Protein AF-A0A353Z641-F1 (afdb_monomer_lite)

Foldseek 3Di:
DDDDPPPPPDDPDQPPLLVLLLVLLVCVVVVNLVSSQVSLVVQQPHDPLSSSLQSNLLSCLVVVVLVSNVVSVVVSPDGPLQLVLLVVLVVCCVPPVLVCVVLNCVCCPVHTGDSNSLSVLSVVCVVPVSSVVSSVVSSVSVSVSSSVVSVDGPVVVPDPDDD

Sequence (163 aa):
MSQHLALFARNATPDRCDQAALQAGIWQCLGELDLSHTLSQQHEGQGREQLCDYWHAIMHRREPDYGNARYWFRQLGRHPAWVTLAERVNRLWEQAEISNQAWRSRLLRGGAWDSFTMVDLAEAAVQDASLESVARRIQALELVTLMEYCLLPLNVRDRPQRQ

Secondary structure (DSSP, 8-state):
--SSS-SSTT-PPPPHHHHHHHHHHHHHHHT-HHHHHHHHHHTTT-SSTTHHHHHHHHHHHHTT-HHHHHHHHHHH---THHHHHHHHHHHHHHHTT-S-HHHHHHHEETTEE-HHHHHHHHHHHHH-HHHHHHHHHHHHHHHHHHHHHHHS-HHHHTS----

Radius of gyration: 16.48 Å; chains: 1; bounding box: 39×30×54 Å

Structure (mmCIF, N/CA/C/O backbone):
data_AF-A0A353Z641-F1
#
_entry.id   AF-A0A353Z641-F1
#
loop_
_atom_site.group_PDB
_atom_site.id
_atom_site.type_symbol
_atom_site.label_atom_id
_atom_site.label_alt_id
_atom_site.label_comp_id
_atom_site.label_asym_id
_atom_site.label_entity_id
_atom_site.label_seq_id
_atom_site.pdbx_PDB_ins_code
_atom_site.Cartn_x
_atom_site.Cartn_y
_atom_site.Cartn_z
_atom_site.occupancy
_atom_site.B_iso_or_equiv
_atom_site.auth_seq_id
_atom_site.auth_comp_id
_atom_site.auth_asym_id
_atom_site.auth_atom_id
_atom_site.pdbx_PDB_model_num
ATOM 1 N N . MET A 1 1 ? 14.484 -9.489 35.936 1.00 43.03 1 MET A N 1
ATOM 2 C CA . MET A 1 1 ? 13.303 -10.203 35.396 1.00 43.03 1 MET A CA 1
ATOM 3 C C . MET A 1 1 ? 11.999 -9.394 35.490 1.00 43.03 1 MET A C 1
ATOM 5 O O . MET A 1 1 ? 10.946 -9.999 35.593 1.00 43.03 1 MET A O 1
ATOM 9 N N . SER A 1 2 ? 11.996 -8.058 35.362 1.00 40.62 2 SER A N 1
ATOM 10 C CA . SER A 1 2 ? 10.730 -7.309 35.507 1.00 40.62 2 SER A CA 1
ATOM 11 C C . SER A 1 2 ? 10.735 -5.967 34.774 1.00 40.62 2 SER A C 1
ATOM 13 O O . SER A 1 2 ? 10.908 -4.969 35.451 1.00 40.62 2 SER A O 1
ATOM 15 N N . GLN A 1 3 ? 10.551 -5.914 33.442 1.00 37.78 3 GLN A N 1
ATOM 16 C CA . GLN A 1 3 ? 10.174 -4.666 32.723 1.00 37.78 3 GLN A CA 1
ATOM 17 C C . GLN A 1 3 ? 9.436 -4.877 31.371 1.00 37.78 3 GLN A C 1
ATOM 19 O O . GLN A 1 3 ? 9.466 -3.991 30.526 1.00 37.78 3 GLN A O 1
ATOM 24 N N . HIS A 1 4 ? 8.783 -6.016 31.092 1.00 37.16 4 HIS A N 1
ATOM 25 C CA . HIS A 1 4 ? 8.114 -6.235 29.780 1.00 37.16 4 HIS A CA 1
ATOM 26 C C . HIS A 1 4 ? 6.592 -6.454 29.835 1.00 37.16 4 HIS A C 1
ATOM 28 O O . HIS A 1 4 ? 5.971 -6.710 28.813 1.00 37.16 4 HIS A O 1
ATOM 34 N N . LEU A 1 5 ? 5.958 -6.287 30.998 1.00 34.81 5 LEU A N 1
ATOM 35 C CA . LEU A 1 5 ? 4.524 -6.566 31.191 1.00 34.81 5 LEU A CA 1
ATOM 36 C C . LEU A 1 5 ? 3.693 -5.329 31.574 1.00 34.81 5 LEU A C 1
ATOM 38 O O . LEU A 1 5 ? 2.674 -5.443 32.243 1.00 34.81 5 LEU A O 1
ATOM 42 N N . ALA A 1 6 ? 4.116 -4.136 31.142 1.00 33.38 6 ALA A N 1
ATOM 43 C CA . ALA A 1 6 ? 3.428 -2.873 31.439 1.00 33.38 6 ALA A CA 1
ATOM 44 C C . ALA A 1 6 ? 3.047 -2.055 30.188 1.00 33.38 6 ALA A C 1
ATOM 46 O O . ALA A 1 6 ? 2.858 -0.847 30.289 1.00 33.38 6 ALA A O 1
ATOM 47 N N . LEU A 1 7 ? 2.909 -2.688 29.015 1.00 41.09 7 LEU A N 1
ATOM 48 C CA . LEU A 1 7 ? 2.477 -2.006 27.781 1.00 41.09 7 LEU A CA 1
ATOM 49 C C . LEU A 1 7 ? 0.997 -2.232 27.414 1.00 41.09 7 LEU A C 1
ATOM 51 O O . LEU A 1 7 ? 0.605 -1.982 26.283 1.00 41.09 7 LEU A O 1
ATOM 55 N N . PHE A 1 8 ? 0.170 -2.683 28.361 1.00 44.22 8 PHE A N 1
ATOM 56 C CA . PHE A 1 8 ? -1.284 -2.836 28.170 1.00 44.22 8 PHE A CA 1
ATOM 57 C C . PHE A 1 8 ? -2.125 -1.844 28.990 1.00 44.22 8 PHE A C 1
ATOM 59 O O . PHE A 1 8 ? -3.351 -1.917 29.002 1.00 44.22 8 PHE A O 1
ATOM 66 N N . ALA A 1 9 ? -1.495 -0.887 29.676 1.00 42.47 9 ALA A N 1
ATOM 67 C CA . ALA A 1 9 ? -2.187 0.031 30.577 1.00 42.47 9 ALA A CA 1
ATOM 68 C C . ALA A 1 9 ? -2.323 1.443 29.985 1.00 42.47 9 ALA A C 1
ATOM 70 O O . ALA A 1 9 ? -1.605 2.362 30.375 1.00 42.47 9 ALA A O 1
ATOM 71 N N . ARG A 1 10 ? -3.264 1.580 29.040 1.00 44.84 10 ARG A N 1
ATOM 72 C CA . ARG A 1 10 ? -4.274 2.660 28.891 1.00 44.84 10 ARG A CA 1
ATOM 73 C C . ARG A 1 10 ? -4.948 2.498 27.521 1.00 44.84 10 ARG A C 1
ATOM 75 O O . ARG A 1 10 ? -4.864 3.359 26.652 1.00 44.84 10 ARG A O 1
ATOM 82 N N . ASN A 1 11 ? -5.581 1.343 27.323 1.00 44.34 11 ASN A N 1
ATOM 83 C CA . ASN A 1 11 ? -6.309 1.035 26.098 1.00 44.34 11 ASN A CA 1
ATOM 84 C C . ASN A 1 11 ? -7.616 1.829 26.087 1.00 44.34 11 ASN A C 1
ATOM 86 O O . ASN A 1 11 ? -8.604 1.412 26.689 1.00 44.34 11 ASN A O 1
ATOM 90 N N . ALA A 1 12 ? -7.643 2.956 25.377 1.00 54.31 12 ALA A N 1
ATOM 91 C CA . ALA A 1 12 ? -8.880 3.302 24.696 1.00 54.31 12 ALA A CA 1
ATOM 92 C C . ALA A 1 12 ? -9.213 2.093 23.811 1.00 54.31 12 ALA A C 1
ATOM 94 O O . ALA A 1 12 ? -8.368 1.662 23.025 1.00 54.31 12 ALA A O 1
ATOM 95 N N . THR A 1 13 ? -10.382 1.484 24.002 1.00 57.38 13 THR A N 1
ATOM 96 C CA . THR A 1 13 ? -10.881 0.471 23.066 1.00 57.38 13 THR A CA 1
ATOM 97 C C . THR A 1 13 ? -10.771 1.055 21.658 1.00 57.38 13 THR A C 1
ATOM 99 O O . THR A 1 13 ? -11.261 2.177 21.481 1.00 57.38 13 THR A O 1
ATOM 102 N N . PRO A 1 14 ? -10.130 0.364 20.692 1.00 66.06 14 PRO A N 1
ATOM 103 C CA . PRO A 1 14 ? -10.095 0.842 19.317 1.00 66.06 14 PRO A CA 1
ATOM 104 C C . PRO A 1 14 ? -11.524 1.168 18.895 1.00 66.06 14 PRO A C 1
ATOM 106 O O . PRO A 1 14 ? -12.441 0.393 19.198 1.00 66.06 14 PRO A O 1
ATOM 109 N N . ASP A 1 15 ? -11.736 2.334 18.292 1.00 78.12 15 ASP A N 1
ATOM 110 C CA . ASP A 1 15 ? -13.072 2.679 17.824 1.00 78.12 15 ASP A CA 1
ATOM 111 C C . ASP A 1 15 ? -13.526 1.667 16.753 1.00 78.12 15 ASP A C 1
ATOM 113 O O . ASP A 1 15 ? -12.733 0.879 16.227 1.00 78.12 15 ASP A O 1
ATOM 117 N N . ARG A 1 16 ? -14.833 1.612 16.472 1.00 86.00 16 ARG A N 1
ATOM 118 C CA . ARG A 1 16 ? -15.377 0.601 15.549 1.00 86.00 16 ARG A CA 1
ATOM 119 C C . ARG A 1 16 ? -14.738 0.674 14.156 1.00 86.00 16 ARG A C 1
ATOM 121 O O . ARG A 1 16 ? -14.642 -0.361 13.507 1.00 86.00 16 ARG A O 1
ATOM 128 N N . CYS A 1 17 ? -14.287 1.854 13.726 1.00 89.75 17 CYS A N 1
ATOM 129 C CA . CYS A 1 17 ? -13.658 2.038 12.421 1.00 89.75 17 CYS A CA 1
ATOM 130 C C . CYS A 1 17 ? -12.233 1.472 12.411 1.00 89.75 17 CYS A C 1
ATOM 132 O O . CYS A 1 17 ? -11.861 0.795 11.459 1.00 89.75 17 CYS A O 1
ATOM 134 N N . ASP A 1 18 ? -11.464 1.662 13.485 1.00 88.88 18 ASP A N 1
ATOM 135 C CA . ASP A 1 18 ? -10.130 1.064 13.628 1.00 88.88 18 ASP A CA 1
ATOM 136 C C . ASP A 1 18 ? -10.184 -0.475 13.646 1.00 88.88 18 ASP A C 1
ATOM 138 O O . ASP A 1 18 ? -9.349 -1.141 13.031 1.00 88.88 18 ASP A O 1
ATOM 142 N N . GLN A 1 19 ? -11.187 -1.056 14.318 1.00 92.56 19 GLN A N 1
ATOM 143 C CA . GLN A 1 19 ? -11.400 -2.510 14.310 1.00 92.56 19 GLN A CA 1
ATOM 144 C C . GLN A 1 19 ? -11.767 -3.015 12.910 1.00 92.56 19 GLN A C 1
ATOM 146 O O . GLN A 1 19 ? -11.203 -4.011 12.453 1.00 92.56 19 GLN A O 1
ATOM 151 N N . ALA A 1 20 ? -12.673 -2.311 12.221 1.00 96.06 20 ALA A N 1
ATOM 152 C CA . ALA A 1 20 ? -13.065 -2.634 10.853 1.00 96.06 20 ALA A CA 1
ATOM 153 C C . ALA A 1 20 ? -11.876 -2.541 9.887 1.00 96.06 20 ALA A C 1
ATOM 155 O O . ALA A 1 20 ? -11.669 -3.447 9.085 1.00 96.06 20 ALA A O 1
ATOM 156 N N . ALA A 1 21 ? -11.039 -1.509 10.015 1.00 96.56 21 ALA A N 1
ATOM 157 C CA . ALA A 1 21 ? -9.839 -1.353 9.203 1.00 96.56 21 ALA A CA 1
ATOM 158 C C . ALA A 1 21 ? -8.852 -2.508 9.418 1.00 96.56 21 ALA A C 1
ATOM 160 O O . ALA A 1 21 ? -8.369 -3.096 8.451 1.00 96.56 21 ALA A O 1
ATOM 161 N N . LEU A 1 22 ? -8.578 -2.886 10.671 1.00 95.69 22 LEU A N 1
ATOM 162 C CA . LEU A 1 22 ? -7.709 -4.029 10.955 1.00 95.69 22 LEU A CA 1
ATOM 163 C C . LEU A 1 22 ? -8.271 -5.324 10.349 1.00 95.69 22 LEU A C 1
ATOM 165 O O . LEU A 1 22 ? -7.530 -6.098 9.744 1.00 95.69 22 LEU A O 1
ATOM 169 N N . GLN A 1 23 ? -9.579 -5.547 10.476 1.00 97.81 23 GLN A N 1
ATOM 170 C CA . GLN A 1 23 ? -10.241 -6.715 9.904 1.00 97.81 23 GLN A CA 1
ATOM 171 C C . GLN A 1 23 ? -10.201 -6.713 8.365 1.00 97.81 23 GLN A C 1
ATOM 173 O O . GLN A 1 23 ? -9.921 -7.756 7.774 1.00 97.81 23 GLN A O 1
ATOM 178 N N . ALA A 1 24 ? -10.399 -5.565 7.710 1.00 98.25 24 ALA A N 1
ATOM 179 C CA . ALA A 1 24 ? -10.267 -5.432 6.258 1.00 98.25 24 ALA A CA 1
ATOM 180 C C . ALA A 1 24 ? -8.843 -5.788 5.794 1.00 98.25 24 ALA A C 1
ATOM 182 O O . ALA A 1 24 ? -8.666 -6.573 4.861 1.00 98.25 24 ALA A O 1
ATOM 183 N N . GLY A 1 25 ? -7.819 -5.306 6.509 1.00 97.81 25 GLY A N 1
ATOM 184 C CA . GLY A 1 25 ? -6.422 -5.672 6.262 1.00 97.81 25 GLY A CA 1
ATOM 185 C C . GLY A 1 25 ? -6.139 -7.171 6.418 1.00 97.81 25 GLY A C 1
ATOM 186 O O . GLY A 1 25 ? -5.413 -7.752 5.606 1.00 97.81 25 GLY A O 1
ATOM 187 N N . ILE A 1 26 ? -6.749 -7.829 7.412 1.00 98.25 26 ILE A N 1
ATOM 188 C CA . ILE A 1 26 ? -6.651 -9.287 7.593 1.00 98.25 26 ILE A CA 1
ATOM 189 C C . ILE A 1 26 ? -7.265 -10.021 6.397 1.00 98.25 26 ILE A C 1
ATOM 191 O O . ILE A 1 26 ? -6.619 -10.916 5.848 1.00 98.25 26 ILE A O 1
ATOM 195 N N . TRP A 1 27 ? -8.459 -9.624 5.945 1.00 98.50 27 TRP A N 1
ATOM 196 C CA . TRP A 1 27 ? -9.084 -10.221 4.761 1.00 98.50 27 TRP A CA 1
ATOM 197 C C . TRP A 1 27 ? -8.207 -10.094 3.520 1.00 98.50 27 TRP A C 1
ATOM 199 O O . TRP A 1 27 ? -7.984 -11.078 2.815 1.00 98.50 27 TRP A O 1
ATOM 209 N N . GLN A 1 28 ? -7.587 -8.932 3.314 1.00 96.75 28 GLN A N 1
ATOM 210 C CA . GLN A 1 28 ? -6.624 -8.762 2.232 1.00 96.75 28 GLN A CA 1
ATOM 211 C C . GLN A 1 28 ? -5.424 -9.700 2.328 1.00 96.75 28 GLN A C 1
ATOM 213 O O . GLN A 1 28 ? -4.998 -10.235 1.299 1.00 96.75 28 GLN A O 1
A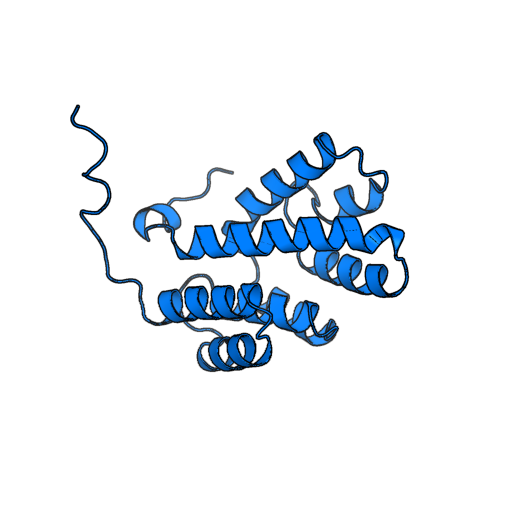TOM 218 N N . CYS A 1 29 ? -4.869 -9.903 3.523 1.00 96.12 29 CYS A N 1
ATOM 219 C CA . CYS A 1 29 ? -3.746 -10.818 3.722 1.00 96.12 29 CYS A CA 1
ATOM 220 C C . CYS A 1 29 ? -4.128 -12.278 3.437 1.00 96.12 29 CYS A C 1
ATOM 222 O O . CYS A 1 29 ? -3.289 -13.037 2.960 1.00 96.12 29 CYS A O 1
ATOM 224 N N . LEU A 1 30 ? -5.388 -12.650 3.683 1.00 97.38 30 LEU A N 1
ATOM 225 C CA . LEU A 1 30 ? -5.938 -13.973 3.371 1.00 97.38 30 LEU A CA 1
ATOM 226 C C . LEU A 1 30 ? -6.334 -14.141 1.894 1.00 97.38 30 LEU A C 1
ATOM 228 O O . LEU A 1 30 ? -6.605 -15.255 1.465 1.00 97.38 30 LEU A O 1
ATOM 232 N N . GLY A 1 31 ? -6.326 -13.061 1.107 1.00 96.19 31 GLY A N 1
ATOM 233 C CA . GLY A 1 31 ? -6.753 -13.076 -0.296 1.00 96.19 31 GLY A CA 1
ATOM 234 C C . GLY A 1 31 ? -8.260 -12.899 -0.497 1.00 96.19 31 GLY A C 1
ATOM 235 O O . GLY A 1 31 ? -8.714 -12.920 -1.635 1.00 96.19 31 GLY A O 1
ATOM 236 N N . GLU A 1 32 ? -9.012 -12.657 0.575 1.00 98.12 32 GLU A N 1
ATOM 237 C CA . GLU A 1 32 ? -10.463 -12.461 0.563 1.00 98.12 32 GLU A CA 1
ATOM 238 C C . GLU A 1 32 ? -10.809 -11.002 0.213 1.00 98.12 32 GLU A C 1
ATOM 240 O O . GLU A 1 32 ? -11.179 -10.197 1.076 1.00 98.12 32 GLU A O 1
ATOM 245 N N . LEU A 1 33 ? -10.622 -10.628 -1.058 1.00 97.81 33 LEU A N 1
ATOM 246 C CA . LEU A 1 33 ? -10.798 -9.242 -1.516 1.00 97.81 33 LEU A CA 1
ATOM 247 C C . LEU A 1 33 ? -12.244 -8.756 -1.376 1.00 97.81 33 LEU A C 1
ATOM 249 O O . LEU A 1 33 ? -12.438 -7.657 -0.866 1.00 97.81 33 LEU A O 1
ATOM 253 N N . ASP A 1 34 ? -13.241 -9.594 -1.672 1.00 98.25 34 ASP A N 1
ATOM 254 C CA . ASP A 1 34 ? -14.667 -9.260 -1.525 1.00 98.25 34 ASP A CA 1
ATOM 255 C C . ASP A 1 34 ? -15.058 -8.915 -0.079 1.00 98.25 34 ASP A C 1
ATOM 257 O O . ASP A 1 34 ? -15.828 -7.982 0.176 1.00 98.25 34 ASP A O 1
ATOM 261 N N . LEU A 1 35 ? -14.509 -9.650 0.896 1.00 98.56 35 LEU A N 1
ATOM 262 C CA . LEU A 1 35 ? -14.756 -9.396 2.317 1.00 98.56 35 LEU A CA 1
ATOM 263 C C . LEU A 1 35 ? -14.069 -8.108 2.775 1.00 98.56 35 LEU A C 1
ATOM 265 O O . LEU A 1 35 ? -14.668 -7.325 3.516 1.00 98.56 35 LEU A O 1
ATOM 269 N N . SER A 1 36 ? -12.835 -7.860 2.316 1.00 98.50 36 SER A N 1
ATOM 270 C CA . SER A 1 36 ? -12.166 -6.576 2.550 1.00 98.50 36 SER A CA 1
ATOM 271 C C . SER A 1 36 ? -12.948 -5.429 1.921 1.00 98.50 36 SER A C 1
ATOM 273 O O . SER A 1 36 ? -13.095 -4.392 2.559 1.00 98.50 36 SER A O 1
ATOM 275 N N . HIS A 1 37 ? -13.427 -5.607 0.691 1.00 98.38 37 HIS A N 1
ATOM 276 C CA . HIS A 1 37 ? -14.164 -4.602 -0.056 1.00 98.38 37 HIS A CA 1
ATOM 277 C C . HIS A 1 37 ? -15.449 -4.223 0.669 1.00 98.38 37 HIS A C 1
ATOM 279 O O . HIS A 1 37 ? -15.641 -3.060 1.007 1.00 98.38 37 HIS A O 1
ATOM 285 N N . THR A 1 38 ? -16.283 -5.218 0.976 1.00 98.50 38 THR A N 1
ATOM 286 C CA . THR A 1 38 ? -17.574 -5.021 1.642 1.00 98.50 38 THR A CA 1
ATOM 287 C C . THR A 1 38 ? -17.406 -4.289 2.970 1.00 98.50 38 THR A C 1
ATOM 289 O O . THR A 1 38 ? -18.174 -3.378 3.279 1.00 98.50 38 THR A O 1
ATOM 292 N N . LEU A 1 39 ? -16.398 -4.670 3.761 1.00 98.19 39 LEU A N 1
ATOM 293 C CA . LEU A 1 39 ? -16.155 -4.047 5.057 1.00 98.19 39 LEU A CA 1
ATOM 294 C C . LEU A 1 39 ? -15.624 -2.616 4.917 1.00 98.19 39 LEU A C 1
ATOM 296 O O . LEU A 1 39 ? -16.121 -1.725 5.602 1.00 98.19 39 LEU A O 1
ATOM 300 N N . SER A 1 40 ? -14.663 -2.379 4.020 1.00 97.94 40 SER A N 1
ATOM 301 C CA . SER A 1 40 ? -14.178 -1.028 3.721 1.00 97.94 40 SER A CA 1
ATOM 302 C C . SER A 1 40 ? -15.316 -0.118 3.253 1.00 97.94 40 SER A C 1
ATOM 304 O O . SER A 1 40 ? -15.474 0.975 3.791 1.00 97.94 40 SER A O 1
ATOM 306 N N . GLN A 1 41 ? -16.164 -0.610 2.346 1.00 97.38 41 GLN A N 1
ATOM 307 C CA . GLN A 1 41 ? -17.287 0.130 1.773 1.00 97.38 41 GLN A CA 1
ATOM 308 C C . GLN A 1 41 ? -18.317 0.573 2.830 1.00 97.38 41 GLN A C 1
ATOM 310 O O . GLN A 1 41 ? -18.872 1.668 2.767 1.00 97.38 41 GLN A O 1
ATOM 315 N N . GLN A 1 42 ? -18.567 -0.252 3.850 1.00 97.88 42 GLN A N 1
ATOM 316 C CA . GLN A 1 42 ? -19.478 0.094 4.953 1.00 97.88 42 GLN A CA 1
ATOM 317 C C . GLN A 1 42 ? -18.964 1.245 5.835 1.00 97.88 42 GLN A C 1
ATOM 319 O O . GLN A 1 42 ? -19.747 1.875 6.555 1.00 97.88 42 GLN A O 1
ATOM 324 N N . HIS A 1 43 ? -17.660 1.514 5.783 1.00 96.69 43 HIS A N 1
ATOM 325 C CA . HIS A 1 43 ? -16.962 2.485 6.617 1.00 96.69 43 HIS A CA 1
ATOM 326 C C . HIS A 1 43 ? -16.315 3.622 5.808 1.00 96.69 43 HIS A C 1
ATOM 328 O O . HIS A 1 43 ? -15.464 4.334 6.344 1.00 96.69 43 HIS A O 1
ATOM 334 N N . GLU A 1 44 ? -16.741 3.828 4.558 1.00 96.06 44 GLU A N 1
ATOM 335 C CA . GLU A 1 44 ? -16.219 4.883 3.682 1.00 96.06 44 GLU A CA 1
ATOM 336 C C . GLU A 1 44 ? -16.305 6.273 4.320 1.00 96.06 44 GLU A C 1
ATOM 338 O O . GLU A 1 44 ? -17.361 6.678 4.821 1.00 96.06 44 GLU A O 1
ATOM 343 N N . GLY A 1 45 ? -15.194 7.014 4.304 1.00 93.56 45 GLY A N 1
ATOM 344 C CA . GLY A 1 45 ? -15.112 8.370 4.855 1.00 93.56 45 GLY A CA 1
ATOM 345 C C . GLY A 1 45 ? -15.311 8.455 6.375 1.00 93.56 45 GLY A C 1
ATOM 346 O O . GLY A 1 45 ? -15.483 9.552 6.915 1.00 93.56 45 GLY A O 1
ATOM 347 N N . GLN A 1 46 ? -15.313 7.319 7.079 1.00 92.50 46 GLN A N 1
ATOM 348 C CA . GLN A 1 46 ? -15.471 7.246 8.530 1.00 92.50 46 GLN A CA 1
ATOM 349 C C . GLN A 1 46 ? -14.135 6.990 9.234 1.00 92.50 46 GLN A C 1
ATOM 351 O O . GLN A 1 46 ? -13.148 6.534 8.656 1.00 92.50 46 GLN A O 1
ATOM 356 N N . GLY A 1 47 ? -14.130 7.241 10.543 1.00 87.50 47 GLY A N 1
ATOM 357 C CA . GLY A 1 47 ? -12.969 7.001 11.389 1.00 87.50 47 GLY A CA 1
ATOM 358 C C . GLY A 1 47 ? -11.856 8.025 11.187 1.00 87.50 47 GLY A C 1
ATOM 359 O O . GLY A 1 47 ? -11.979 9.007 10.454 1.00 87.50 47 GLY A O 1
ATOM 360 N N . ARG A 1 48 ? -10.752 7.820 11.902 1.00 87.38 48 ARG A N 1
ATOM 361 C CA . ARG A 1 48 ? -9.564 8.665 11.767 1.00 87.38 48 ARG A CA 1
ATOM 362 C C . ARG A 1 48 ? -8.704 8.172 10.627 1.00 87.38 48 ARG A C 1
ATOM 364 O O . ARG A 1 48 ? -8.644 6.977 10.362 1.00 87.38 48 ARG A O 1
ATOM 371 N N . GLU A 1 49 ? -8.047 9.121 9.966 1.00 91.88 49 GLU A N 1
ATOM 372 C CA . GLU A 1 49 ? -7.049 8.850 8.922 1.00 91.88 49 GLU A CA 1
ATOM 373 C C . GLU A 1 49 ? -7.593 8.023 7.742 1.00 91.88 49 GLU A C 1
ATOM 375 O O . GLU A 1 49 ? -6.822 7.621 6.882 1.00 91.88 49 GLU A O 1
ATOM 380 N N . GLN A 1 50 ? -8.918 7.822 7.673 1.00 94.81 50 GLN A N 1
ATOM 381 C CA . GLN A 1 50 ? -9.625 7.100 6.614 1.00 94.81 50 GLN A CA 1
ATOM 382 C C . GLN A 1 50 ? -8.999 5.721 6.325 1.00 94.81 50 GLN A C 1
ATOM 384 O O . GLN A 1 50 ? -8.780 5.331 5.178 1.00 94.81 50 GLN A O 1
ATOM 389 N N . LEU A 1 51 ? -8.688 4.963 7.385 1.00 95.94 51 LEU A N 1
ATOM 390 C CA . LEU A 1 51 ? -8.000 3.669 7.273 1.00 95.94 51 LEU A CA 1
ATOM 391 C C . LEU A 1 51 ? -8.764 2.651 6.411 1.00 95.94 51 LEU A C 1
ATOM 393 O O . LEU A 1 51 ? -8.141 1.902 5.658 1.00 95.94 51 LEU A O 1
ATOM 397 N N . CYS A 1 52 ? -10.099 2.626 6.495 1.00 97.38 52 CYS A N 1
ATOM 398 C CA . CYS A 1 52 ? -10.926 1.753 5.656 1.00 97.38 52 CYS A CA 1
ATOM 399 C C . CYS A 1 52 ? -10.818 2.119 4.168 1.00 97.38 52 CYS A C 1
ATOM 401 O O . CYS A 1 52 ? -10.660 1.210 3.352 1.00 97.38 52 CYS A O 1
ATOM 403 N N . ASP A 1 53 ? -10.795 3.411 3.831 1.00 98.25 53 ASP A N 1
ATOM 404 C CA . ASP A 1 53 ? -10.632 3.910 2.457 1.00 98.25 53 ASP A CA 1
ATOM 405 C C . ASP A 1 53 ? -9.240 3.577 1.907 1.00 98.25 53 ASP A C 1
ATOM 407 O O . ASP A 1 53 ? -9.080 3.274 0.724 1.00 98.25 53 ASP A O 1
ATOM 411 N N . TYR A 1 54 ? -8.213 3.567 2.765 1.00 98.44 54 TYR A N 1
ATOM 412 C CA . TYR A 1 54 ? -6.881 3.120 2.364 1.00 98.44 54 TYR A CA 1
ATOM 413 C C . TYR A 1 54 ? -6.889 1.622 2.008 1.00 98.44 54 TYR A C 1
ATOM 415 O O . TYR A 1 54 ? -6.433 1.238 0.927 1.00 98.44 54 TYR A O 1
ATOM 423 N N . TRP A 1 55 ? -7.477 0.762 2.846 1.00 98.50 55 TRP A N 1
ATOM 424 C CA . TRP A 1 55 ? -7.657 -0.649 2.485 1.00 98.50 55 TRP A CA 1
ATOM 425 C C . TRP A 1 55 ? -8.476 -0.808 1.199 1.00 98.50 55 TRP A C 1
ATOM 427 O O . TRP A 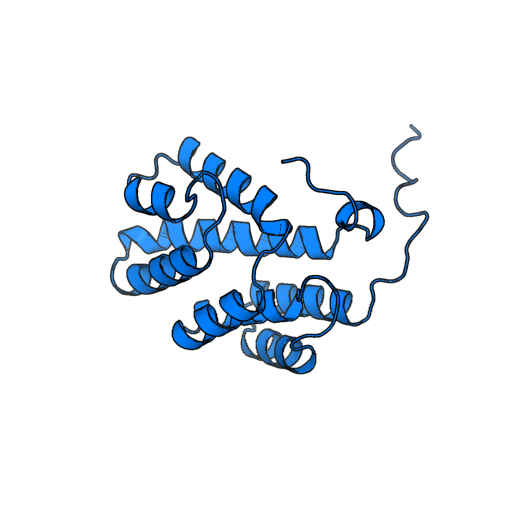1 55 ? -8.105 -1.605 0.338 1.00 98.50 55 TRP A O 1
ATOM 437 N N . HIS A 1 56 ? -9.513 0.006 1.012 1.00 98.31 56 HIS A N 1
ATOM 438 C CA . HIS A 1 56 ? -10.334 0.018 -0.198 1.00 98.31 56 HIS A CA 1
ATOM 439 C C . HIS A 1 56 ? -9.509 0.322 -1.455 1.00 98.31 56 HIS A C 1
ATOM 441 O O . HIS A 1 56 ? -9.591 -0.399 -2.450 1.00 98.31 56 HIS A O 1
ATOM 447 N N . ALA A 1 57 ? -8.640 1.334 -1.388 1.00 98.62 57 ALA A N 1
ATOM 448 C CA . ALA A 1 57 ? -7.744 1.705 -2.480 1.00 98.62 57 ALA A CA 1
ATOM 449 C C . ALA A 1 57 ? -6.772 0.571 -2.847 1.00 98.62 57 ALA A C 1
ATOM 451 O O . ALA A 1 57 ? -6.568 0.274 -4.027 1.00 98.62 57 ALA A O 1
ATOM 452 N N . ILE A 1 58 ? -6.185 -0.086 -1.837 1.00 98.56 58 ILE A N 1
ATOM 453 C CA . ILE A 1 58 ? -5.288 -1.230 -2.047 1.00 98.56 58 ILE A CA 1
ATOM 454 C C . ILE A 1 58 ? -6.051 -2.403 -2.671 1.00 98.56 58 ILE A C 1
ATOM 456 O O . ILE A 1 58 ? -5.529 -3.042 -3.584 1.00 98.56 58 ILE A O 1
ATOM 460 N N . MET A 1 59 ? -7.269 -2.673 -2.197 1.00 98.31 59 MET A N 1
ATOM 461 C CA . MET A 1 59 ? -8.119 -3.753 -2.696 1.00 98.31 59 MET A CA 1
ATOM 462 C C . MET A 1 59 ? -8.382 -3.575 -4.197 1.00 98.31 59 MET A C 1
ATOM 464 O O . MET A 1 59 ? -8.005 -4.446 -4.978 1.00 98.31 59 MET A O 1
ATOM 468 N N . HIS A 1 60 ? -8.867 -2.403 -4.625 1.00 98.50 60 HIS A N 1
ATOM 469 C CA . HIS A 1 60 ? -9.109 -2.131 -6.048 1.00 98.50 60 HIS A CA 1
ATOM 470 C C . HIS A 1 60 ? -7.842 -2.238 -6.904 1.00 98.50 60 HIS A C 1
ATOM 472 O O . HIS A 1 60 ? -7.887 -2.766 -8.013 1.00 98.50 60 HIS A O 1
ATOM 478 N N . ARG A 1 61 ? -6.676 -1.815 -6.388 1.00 98.25 61 ARG A N 1
ATOM 479 C CA . ARG A 1 61 ? -5.398 -1.994 -7.103 1.00 98.25 61 ARG A CA 1
ATOM 480 C C . ARG A 1 61 ? -5.064 -3.476 -7.326 1.00 98.25 61 ARG A C 1
ATOM 482 O O . ARG A 1 61 ? -4.396 -3.799 -8.306 1.00 98.25 61 ARG A O 1
ATOM 489 N N . ARG A 1 62 ? -5.488 -4.363 -6.420 1.00 96.62 62 ARG A N 1
ATOM 490 C CA . ARG A 1 62 ? -5.272 -5.817 -6.503 1.00 96.62 62 ARG A CA 1
ATOM 491 C C . ARG A 1 62 ? -6.290 -6.544 -7.384 1.00 96.62 62 ARG A C 1
ATOM 493 O O . ARG A 1 62 ? -5.971 -7.651 -7.809 1.00 96.62 62 ARG A O 1
ATOM 500 N N . GLU A 1 63 ? -7.440 -5.937 -7.678 1.00 95.81 63 GLU A N 1
ATOM 501 C CA . GLU A 1 63 ? -8.454 -6.412 -8.645 1.00 95.81 63 GLU A CA 1
ATOM 502 C C . GLU A 1 63 ? -8.293 -5.803 -10.054 1.00 95.81 63 GLU A C 1
ATOM 504 O O . GLU A 1 63 ? -9.228 -5.766 -10.850 1.00 95.81 63 GLU A O 1
ATOM 509 N N . PRO A 1 64 ? -7.072 -5.381 -10.405 1.00 95.31 64 PRO A N 1
ATOM 510 C CA . PRO A 1 64 ? -6.798 -4.473 -11.516 1.00 95.31 64 PRO A CA 1
ATOM 511 C C . PRO A 1 64 ? -7.794 -3.336 -11.816 1.00 95.31 64 PRO A C 1
ATOM 513 O O . PRO A 1 64 ? -7.862 -2.875 -12.955 1.00 95.31 64 PRO A O 1
ATOM 516 N N . ASP A 1 65 ? -8.516 -2.819 -10.818 1.00 98.00 65 ASP A N 1
ATOM 517 C CA . ASP A 1 65 ? -9.379 -1.640 -10.954 1.00 98.00 65 ASP A CA 1
ATOM 518 C C . ASP A 1 65 ? -8.599 -0.366 -10.604 1.00 98.00 65 ASP A C 1
ATOM 520 O O . ASP A 1 65 ? -8.767 0.296 -9.572 1.00 98.00 65 ASP A O 1
ATOM 524 N N . TYR A 1 66 ? -7.661 -0.029 -11.486 1.00 98.44 66 TYR A N 1
ATOM 525 C CA . TYR A 1 66 ? -6.730 1.073 -11.262 1.00 98.44 66 TYR A CA 1
ATOM 526 C C . TYR A 1 66 ? -7.412 2.448 -11.264 1.00 98.44 66 TYR A C 1
ATOM 528 O O . TYR A 1 66 ? -6.873 3.405 -10.702 1.00 98.44 66 TYR A O 1
ATOM 536 N N . GLY A 1 67 ? -8.581 2.576 -11.897 1.00 98.44 67 GLY A N 1
ATOM 537 C CA . GLY A 1 67 ? -9.381 3.801 -11.878 1.00 98.44 67 GLY A CA 1
ATOM 538 C C . GLY A 1 67 ? -9.925 4.080 -10.479 1.00 98.44 67 GLY A C 1
ATOM 539 O O . GLY A 1 67 ? -9.689 5.165 -9.932 1.00 98.44 67 GLY A O 1
ATOM 540 N N . ASN A 1 68 ? -10.565 3.081 -9.866 1.00 98.38 68 ASN A N 1
ATOM 541 C CA . ASN A 1 68 ? -11.089 3.2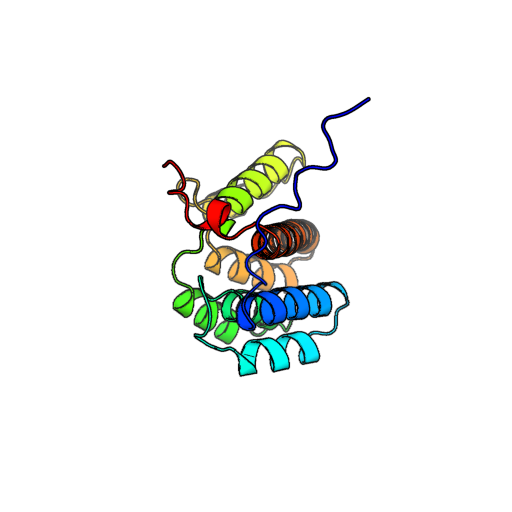10 -8.509 1.00 98.38 68 ASN A CA 1
ATOM 542 C C . ASN A 1 68 ? -9.984 3.272 -7.456 1.00 98.38 68 ASN A C 1
ATOM 544 O O . ASN A 1 68 ? -10.085 4.068 -6.522 1.00 98.38 68 ASN A O 1
ATOM 548 N N . ALA A 1 69 ? -8.876 2.547 -7.638 1.00 98.62 69 ALA A N 1
ATOM 549 C CA . ALA A 1 69 ? -7.719 2.679 -6.753 1.00 98.62 69 ALA A CA 1
ATOM 550 C C . ALA A 1 69 ? -7.232 4.139 -6.669 1.00 98.62 69 ALA A C 1
ATOM 552 O O . ALA A 1 69 ? -7.071 4.689 -5.578 1.00 98.62 69 ALA A O 1
ATOM 553 N N . ARG A 1 70 ? -7.055 4.811 -7.819 1.00 98.69 70 ARG A N 1
ATOM 554 C CA . ARG A 1 70 ? -6.653 6.231 -7.865 1.00 98.69 70 ARG A CA 1
ATOM 555 C C . ARG A 1 70 ? -7.722 7.153 -7.281 1.00 98.69 70 ARG A C 1
ATOM 557 O O . ARG A 1 70 ? -7.376 8.137 -6.627 1.00 98.69 70 ARG A O 1
ATOM 564 N N . TYR A 1 71 ? -9.004 6.859 -7.507 1.00 98.25 71 TYR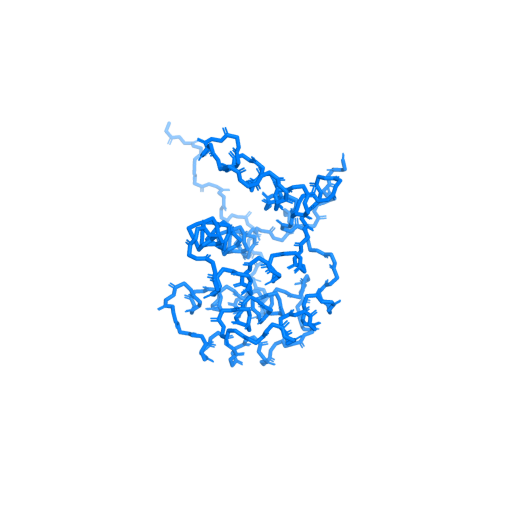 A N 1
ATOM 565 C CA . TYR A 1 71 ? -10.100 7.612 -6.896 1.00 98.25 71 TYR A CA 1
ATOM 566 C C . TYR A 1 71 ? -9.997 7.593 -5.366 1.00 98.25 71 TYR A C 1
ATOM 568 O O . TYR A 1 71 ? -9.975 8.666 -4.763 1.00 98.25 71 TYR A O 1
ATOM 576 N N . TRP A 1 72 ? -9.847 6.417 -4.755 1.00 98.38 72 TRP A N 1
ATOM 577 C CA . TRP A 1 72 ? -9.768 6.278 -3.300 1.00 98.38 72 TRP A CA 1
ATOM 578 C C . TRP A 1 72 ? -8.483 6.860 -2.712 1.00 98.38 72 TRP A C 1
ATOM 580 O O . TRP A 1 72 ? -8.536 7.582 -1.719 1.00 98.38 72 TRP A O 1
ATOM 590 N N . PHE A 1 73 ? -7.334 6.674 -3.372 1.00 98.19 73 PHE A N 1
ATOM 591 C CA . PHE A 1 73 ? -6.094 7.332 -2.946 1.00 98.19 73 PHE A CA 1
ATOM 592 C C . PHE A 1 73 ? -6.187 8.861 -2.966 1.00 98.19 73 PHE A C 1
ATOM 594 O O . PHE A 1 73 ? -5.576 9.527 -2.130 1.00 98.19 73 PHE A O 1
ATOM 601 N N . ARG A 1 74 ? -6.974 9.432 -3.883 1.00 97.50 74 ARG A N 1
ATOM 602 C CA . ARG A 1 74 ? -7.248 10.872 -3.899 1.00 97.50 74 ARG A CA 1
ATOM 603 C C . ARG A 1 74 ? -8.132 11.313 -2.730 1.00 97.50 74 ARG A C 1
ATOM 605 O O . ARG A 1 74 ? -7.882 12.397 -2.214 1.00 97.50 74 ARG A O 1
ATOM 612 N N . GLN A 1 75 ? -9.117 10.510 -2.315 1.00 95.12 75 GLN A N 1
ATOM 613 C CA . GLN A 1 75 ? -9.944 10.814 -1.133 1.00 95.12 75 GLN A CA 1
ATOM 614 C C . GLN A 1 75 ? -9.115 10.780 0.159 1.00 95.12 75 GLN A C 1
ATOM 616 O O . GLN A 1 75 ? -9.225 11.674 0.997 1.00 95.12 75 GLN A O 1
ATOM 621 N N . LEU A 1 76 ? -8.205 9.805 0.267 1.00 94.88 76 LEU A N 1
ATOM 622 C CA . LEU A 1 76 ? -7.301 9.654 1.409 1.00 94.88 76 LEU A CA 1
ATOM 623 C C . LEU A 1 76 ? -6.377 10.871 1.603 1.00 94.88 76 LEU A C 1
ATOM 625 O O . LEU A 1 76 ? -6.060 11.253 2.729 1.00 94.88 76 LEU A O 1
ATOM 629 N N . GLY A 1 77 ? -5.930 11.494 0.508 1.00 92.62 77 GLY A N 1
ATOM 630 C CA . GLY A 1 77 ? -5.049 12.658 0.557 1.00 92.62 77 GLY A CA 1
ATOM 631 C C . GLY A 1 77 ? -3.635 12.292 1.009 1.00 92.62 77 GLY A C 1
ATOM 632 O O . GLY A 1 77 ? -2.894 11.675 0.254 1.00 92.62 77 GLY A O 1
ATOM 633 N N . ARG A 1 78 ? -3.224 12.714 2.211 1.00 92.00 78 ARG A N 1
ATOM 634 C CA . ARG A 1 78 ? -1.935 12.333 2.819 1.00 92.00 78 ARG A CA 1
ATOM 635 C C . ARG A 1 78 ? -2.186 11.436 4.017 1.00 92.00 78 ARG A C 1
ATOM 637 O O . ARG A 1 78 ? -2.998 11.785 4.866 1.00 92.00 78 ARG A O 1
ATOM 644 N N . HIS A 1 79 ? -1.425 10.352 4.129 1.00 95.06 79 HIS A N 1
ATOM 645 C CA . HIS A 1 79 ? -1.568 9.408 5.233 1.00 95.06 79 HIS A CA 1
ATOM 646 C C . HIS A 1 79 ? -0.281 9.294 6.072 1.00 95.06 79 HIS A C 1
ATOM 648 O O . HIS A 1 79 ? 0.791 9.108 5.494 1.00 95.06 79 HIS A O 1
ATOM 654 N N . PRO A 1 80 ? -0.329 9.330 7.419 1.00 94.75 80 PRO A N 1
ATOM 655 C CA . PRO A 1 80 ? 0.885 9.305 8.246 1.00 94.75 80 PRO A CA 1
ATOM 656 C C . PRO A 1 80 ? 1.701 8.005 8.130 1.00 94.75 80 PRO A C 1
ATOM 658 O O . PRO A 1 80 ? 2.928 8.023 8.232 1.00 94.75 80 PRO A O 1
ATOM 661 N N . ALA A 1 81 ? 1.060 6.866 7.845 1.00 95.88 81 ALA A N 1
ATOM 662 C CA . ALA A 1 81 ? 1.773 5.601 7.608 1.00 95.88 81 ALA A CA 1
ATOM 663 C C . ALA A 1 81 ? 2.741 5.657 6.404 1.00 95.88 81 ALA A C 1
ATOM 665 O O . ALA A 1 81 ? 3.638 4.821 6.284 1.00 95.88 81 ALA A O 1
ATOM 666 N N . TRP A 1 82 ? 2.588 6.644 5.515 1.00 97.12 82 TRP A N 1
ATOM 667 C CA . TRP A 1 82 ? 3.438 6.813 4.339 1.00 97.12 82 TRP A CA 1
ATOM 668 C C . TRP A 1 82 ? 4.873 7.218 4.661 1.00 97.12 82 TRP A C 1
ATOM 670 O O . TRP A 1 82 ? 5.759 6.902 3.873 1.00 97.12 82 TRP A O 1
ATOM 680 N N . VAL A 1 83 ? 5.127 7.843 5.815 1.00 95.81 83 VAL A N 1
ATOM 681 C CA . VAL A 1 83 ? 6.498 8.150 6.260 1.00 95.81 83 VAL A CA 1
ATOM 682 C C . VAL A 1 83 ? 7.272 6.852 6.484 1.00 95.81 83 VAL A C 1
ATOM 684 O O . VAL A 1 83 ? 8.293 6.606 5.846 1.00 95.81 83 VAL A O 1
ATOM 687 N N . THR A 1 84 ? 6.728 5.959 7.312 1.00 96.62 84 THR A N 1
ATOM 688 C CA . THR A 1 84 ? 7.332 4.646 7.572 1.00 96.62 84 THR A CA 1
ATOM 689 C C . THR A 1 84 ? 7.383 3.779 6.313 1.00 96.62 84 THR A C 1
ATOM 691 O O . THR A 1 84 ? 8.353 3.046 6.107 1.00 96.62 84 THR A O 1
ATOM 694 N N . LEU A 1 85 ? 6.367 3.860 5.449 1.00 98.06 85 LEU A N 1
ATOM 695 C CA . LEU A 1 85 ? 6.359 3.124 4.187 1.00 98.06 85 LEU A CA 1
ATOM 696 C C . LEU A 1 85 ? 7.487 3.586 3.258 1.00 98.06 85 LEU A C 1
ATOM 698 O O . LEU A 1 85 ? 8.223 2.744 2.748 1.00 98.06 85 LEU A O 1
ATOM 702 N N . ALA A 1 86 ? 7.667 4.898 3.086 1.00 97.62 86 ALA A N 1
ATOM 703 C CA . ALA A 1 86 ? 8.730 5.462 2.259 1.00 97.62 86 ALA A CA 1
ATOM 704 C C . ALA A 1 86 ? 10.119 4.999 2.730 1.00 97.62 86 ALA A C 1
ATOM 706 O O . ALA A 1 86 ? 10.929 4.559 1.916 1.00 97.62 86 ALA A O 1
ATOM 707 N N . GLU A 1 87 ? 10.373 4.993 4.042 1.00 96.44 87 GLU A N 1
ATOM 708 C CA . GLU A 1 87 ? 11.626 4.487 4.620 1.00 96.44 87 GLU A CA 1
ATOM 709 C C . GLU A 1 87 ? 11.845 2.990 4.353 1.00 96.44 87 GLU A C 1
ATOM 711 O O . GLU A 1 87 ? 12.950 2.559 4.010 1.00 96.44 87 GLU A O 1
ATOM 716 N N . ARG A 1 88 ? 10.803 2.164 4.525 1.00 96.31 88 ARG A N 1
ATOM 717 C CA . ARG A 1 88 ? 10.870 0.713 4.268 1.00 96.31 88 ARG A CA 1
ATOM 718 C C . ARG A 1 88 ? 11.145 0.425 2.801 1.00 96.31 88 ARG A C 1
ATOM 720 O O . ARG A 1 88 ? 11.995 -0.402 2.485 1.00 96.31 88 ARG A O 1
ATOM 727 N N . VAL A 1 89 ? 10.452 1.133 1.921 1.00 95.31 89 VAL A N 1
ATOM 728 C CA . VAL A 1 89 ? 10.608 1.017 0.476 1.00 95.31 89 VAL A CA 1
ATOM 729 C C . VAL A 1 89 ? 11.993 1.500 0.041 1.00 95.31 89 VAL A C 1
ATOM 731 O O . VAL A 1 89 ? 12.648 0.830 -0.752 1.00 95.31 89 VAL A O 1
ATOM 734 N N . ASN A 1 90 ? 12.505 2.594 0.608 1.00 93.19 90 ASN A N 1
ATOM 735 C CA . ASN A 1 90 ? 13.862 3.052 0.321 1.00 93.19 90 ASN A CA 1
ATOM 736 C C . ASN A 1 90 ? 14.921 2.004 0.714 1.00 93.19 90 ASN A C 1
ATOM 738 O O . ASN A 1 90 ? 15.789 1.675 -0.094 1.00 93.19 90 ASN A O 1
ATOM 742 N N . ARG A 1 91 ? 14.799 1.413 1.912 1.00 92.69 91 ARG A N 1
ATOM 743 C CA . ARG A 1 91 ? 15.696 0.339 2.378 1.00 92.69 91 ARG A CA 1
ATOM 744 C C . ARG A 1 91 ? 15.614 -0.921 1.521 1.00 92.69 91 ARG A C 1
ATOM 746 O O . ARG A 1 91 ? 16.639 -1.548 1.269 1.00 92.69 91 ARG A O 1
ATOM 753 N N . LEU A 1 92 ? 14.417 -1.286 1.052 1.00 91.19 92 LEU A N 1
ATOM 754 C CA . LEU A 1 92 ? 14.240 -2.402 0.122 1.00 91.19 92 LEU A CA 1
ATOM 755 C C . LEU A 1 92 ? 15.123 -2.218 -1.118 1.00 91.19 92 LEU A C 1
ATOM 757 O O . LEU A 1 92 ? 15.787 -3.162 -1.540 1.00 91.19 92 LEU A O 1
ATOM 761 N N . TRP A 1 93 ? 15.159 -1.006 -1.672 1.00 86.88 93 TRP A N 1
ATOM 762 C CA . TRP A 1 93 ? 15.981 -0.688 -2.838 1.00 86.88 93 TRP A CA 1
ATOM 763 C C . TRP A 1 93 ? 17.482 -0.766 -2.569 1.00 86.88 93 TRP A C 1
ATOM 765 O O . TRP A 1 93 ? 18.217 -1.264 -3.418 1.00 86.88 93 TRP A O 1
ATOM 775 N N . GLU A 1 94 ? 17.930 -0.306 -1.403 1.00 85.38 94 GLU A N 1
ATOM 776 C CA . GLU A 1 94 ? 19.342 -0.358 -1.000 1.00 85.38 94 GLU A CA 1
ATOM 777 C C . GLU A 1 94 ? 19.843 -1.798 -0.820 1.00 85.38 94 GLU A C 1
ATOM 779 O O . GLU A 1 94 ? 20.999 -2.088 -1.109 1.00 85.38 94 GLU A O 1
ATOM 784 N N . GLN A 1 95 ? 18.975 -2.707 -0.368 1.00 80.44 95 GLN A N 1
ATOM 785 C CA . GLN A 1 95 ? 19.350 -4.084 -0.028 1.00 80.44 95 GLN A CA 1
ATOM 786 C C . GLN A 1 95 ? 19.192 -5.084 -1.176 1.00 80.44 95 GLN A C 1
ATOM 788 O O . GLN A 1 95 ? 19.839 -6.126 -1.169 1.00 80.44 95 GLN A O 1
ATOM 793 N N . ALA A 1 96 ? 18.281 -4.827 -2.114 1.00 69.25 96 ALA A N 1
ATOM 794 C CA . ALA A 1 96 ? 17.817 -5.846 -3.053 1.00 69.25 96 ALA A CA 1
ATOM 795 C C . ALA A 1 96 ? 18.383 -5.724 -4.478 1.00 69.25 96 ALA A C 1
ATOM 797 O O . ALA A 1 96 ? 17.866 -6.407 -5.359 1.00 69.25 96 ALA A O 1
ATOM 798 N N . GLU A 1 97 ? 19.374 -4.851 -4.713 1.00 66.12 97 GLU A N 1
ATOM 799 C CA . GLU A 1 97 ? 19.966 -4.573 -6.041 1.00 66.12 97 GLU A CA 1
ATOM 800 C C . GLU A 1 97 ? 18.912 -4.429 -7.159 1.00 66.12 97 GLU A C 1
ATOM 802 O O . GLU A 1 97 ? 19.084 -4.882 -8.290 1.00 66.12 97 GLU A O 1
ATOM 807 N N . ILE A 1 98 ? 17.771 -3.806 -6.845 1.00 73.94 98 ILE A N 1
ATOM 808 C CA . ILE A 1 98 ? 16.665 -3.673 -7.797 1.00 73.94 98 ILE A CA 1
ATOM 809 C C . ILE A 1 98 ? 17.100 -2.714 -8.910 1.00 73.94 98 ILE A C 1
ATOM 811 O O . ILE A 1 98 ? 17.304 -1.520 -8.681 1.00 73.94 98 ILE A O 1
ATOM 815 N N . SER A 1 99 ? 17.201 -3.238 -10.131 1.00 68.31 99 SER A N 1
ATOM 816 C CA . SER A 1 99 ? 17.751 -2.550 -11.308 1.00 68.31 99 SER A CA 1
ATOM 817 C C . SER A 1 99 ? 16.918 -1.358 -11.799 1.00 68.31 99 SER A C 1
ATOM 819 O O . SER A 1 99 ? 17.425 -0.507 -12.529 1.00 68.31 99 SER A O 1
ATOM 821 N N . ASN A 1 100 ? 15.653 -1.242 -11.385 1.00 77.50 100 ASN A N 1
ATOM 822 C CA . ASN A 1 100 ? 14.728 -0.243 -11.919 1.00 77.50 100 ASN A CA 1
ATOM 823 C C . ASN A 1 100 ? 14.667 1.051 -11.081 1.00 77.50 100 ASN A C 1
ATOM 825 O O . ASN A 1 100 ? 13.674 1.358 -10.415 1.00 77.50 100 ASN A O 1
ATOM 829 N N . GLN A 1 101 ? 15.759 1.825 -11.116 1.00 84.50 101 GLN A N 1
ATOM 830 C CA . GLN A 1 101 ? 15.906 3.087 -10.368 1.00 84.50 101 GLN A CA 1
ATOM 831 C C . GLN A 1 101 ? 14.896 4.171 -10.783 1.00 84.50 101 GLN A C 1
ATOM 833 O O . GLN A 1 101 ? 14.577 5.054 -9.985 1.00 84.50 101 GLN A O 1
ATOM 838 N N . ALA A 1 102 ? 14.358 4.100 -12.005 1.00 90.69 102 ALA A N 1
ATOM 839 C CA . ALA A 1 102 ? 13.337 5.031 -12.479 1.00 90.69 102 ALA A CA 1
ATOM 840 C C . ALA A 1 102 ? 12.018 4.887 -11.699 1.00 90.69 102 ALA A C 1
ATOM 842 O O . ALA A 1 102 ? 11.381 5.888 -11.378 1.00 90.69 102 ALA A O 1
ATOM 843 N N . TRP A 1 103 ? 11.619 3.662 -11.339 1.00 92.81 103 TRP A N 1
ATOM 844 C CA . TRP A 1 103 ? 10.448 3.460 -10.478 1.00 92.81 103 TRP A CA 1
ATOM 845 C C . TRP A 1 103 ? 10.693 3.942 -9.053 1.00 92.81 103 TRP A C 1
ATOM 847 O O . TRP A 1 103 ? 9.810 4.569 -8.474 1.00 92.81 103 TRP A O 1
ATOM 857 N N . ARG A 1 104 ? 11.900 3.72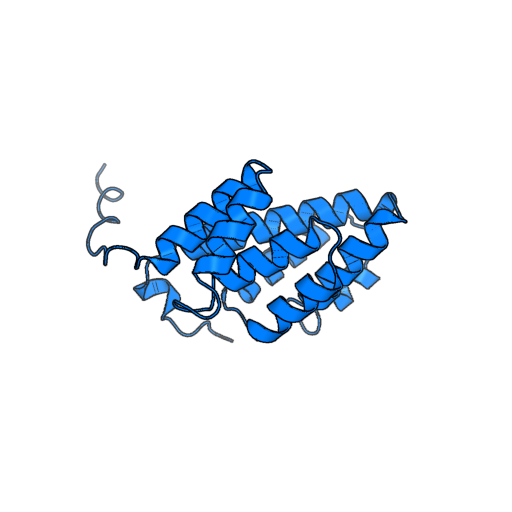9 -8.512 1.00 92.44 104 ARG A N 1
ATOM 858 C CA . ARG A 1 104 ? 12.269 4.220 -7.177 1.00 92.44 104 ARG A CA 1
ATOM 859 C C . ARG A 1 104 ? 12.081 5.729 -7.056 1.00 92.44 104 ARG A C 1
ATOM 861 O O . ARG A 1 104 ? 11.452 6.189 -6.110 1.00 92.44 104 ARG A O 1
ATOM 868 N N . SER A 1 105 ? 12.625 6.497 -8.001 1.00 92.81 105 SER A N 1
ATOM 869 C CA . SER A 1 105 ? 12.575 7.963 -7.948 1.00 92.81 105 SER A CA 1
ATOM 870 C C . SER A 1 105 ? 11.153 8.513 -8.079 1.00 92.81 105 SER A C 1
ATOM 872 O O . SER A 1 105 ? 10.844 9.545 -7.484 1.00 92.81 105 SER A O 1
ATOM 874 N N . ARG A 1 106 ? 10.281 7.813 -8.815 1.00 95.44 106 ARG A N 1
ATOM 875 C CA . ARG A 1 106 ? 8.857 8.151 -8.929 1.00 95.44 106 ARG A CA 1
ATOM 876 C C . ARG A 1 106 ? 8.084 7.800 -7.655 1.00 95.44 106 ARG A C 1
ATOM 878 O O . ARG A 1 106 ? 7.323 8.629 -7.177 1.00 95.44 106 ARG A O 1
ATOM 885 N N . LEU A 1 107 ? 8.308 6.610 -7.090 1.00 95.81 107 LEU A N 1
ATOM 886 C CA . LEU A 1 107 ? 7.629 6.140 -5.874 1.00 95.81 107 LEU A CA 1
ATOM 887 C C . LEU A 1 107 ? 8.027 6.921 -4.623 1.00 95.81 107 LEU A C 1
ATOM 889 O O . LEU A 1 107 ? 7.233 7.025 -3.694 1.00 95.81 107 LEU A O 1
ATOM 893 N N . LEU A 1 108 ? 9.256 7.439 -4.595 1.00 95.25 108 LEU A N 1
ATOM 894 C CA . LEU A 1 108 ? 9.829 8.203 -3.488 1.00 95.25 108 LEU A CA 1
ATOM 895 C C . LEU A 1 108 ? 10.080 9.656 -3.909 1.00 95.25 108 LEU A C 1
ATOM 897 O O . LEU A 1 108 ? 11.186 10.188 -3.757 1.00 95.25 108 LEU A O 1
ATOM 901 N N . ARG A 1 109 ? 9.067 10.305 -4.493 1.00 91.69 109 ARG A N 1
ATOM 902 C CA . ARG A 1 109 ? 9.191 11.659 -5.041 1.00 91.69 109 ARG A CA 1
ATOM 903 C C . ARG A 1 109 ? 9.527 12.658 -3.932 1.00 91.69 109 ARG A C 1
ATOM 905 O O . ARG A 1 109 ? 8.702 12.969 -3.078 1.00 91.69 109 ARG A O 1
ATOM 912 N N . GLY A 1 110 ? 10.758 13.172 -3.952 1.00 88.81 110 GLY A N 1
ATOM 913 C CA . GLY A 1 110 ? 11.262 14.049 -2.889 1.00 88.81 110 GLY A CA 1
ATOM 914 C C . GLY A 1 110 ? 11.365 13.353 -1.526 1.00 88.81 110 GLY A C 1
ATOM 915 O O . GLY A 1 110 ? 11.245 14.015 -0.503 1.00 88.81 110 GLY A O 1
ATOM 916 N N . GLY A 1 111 ? 11.529 12.025 -1.511 1.00 90.44 111 GLY A N 1
ATOM 917 C CA . GLY A 1 111 ? 11.571 11.206 -0.296 1.00 90.44 111 GLY A CA 1
ATOM 918 C C . GLY A 1 111 ? 10.199 10.803 0.254 1.00 90.44 111 GLY A C 1
ATOM 919 O O . GLY A 1 111 ? 10.140 10.002 1.181 1.00 90.44 111 GLY A O 1
ATOM 920 N N . ALA A 1 112 ? 9.103 11.304 -0.320 1.00 94.31 112 ALA A N 1
ATOM 921 C CA . ALA A 1 112 ? 7.746 10.957 0.089 1.00 94.31 112 ALA A CA 1
ATOM 922 C C . ALA A 1 112 ? 7.164 9.831 -0.776 1.00 94.31 112 ALA A C 1
ATOM 924 O O . ALA A 1 112 ? 7.417 9.770 -1.978 1.00 94.31 112 ALA A O 1
ATOM 925 N N . TRP A 1 113 ? 6.354 8.971 -0.159 1.00 97.56 113 TRP A N 1
ATOM 926 C CA . TRP A 1 113 ? 5.606 7.924 -0.853 1.00 97.56 113 TRP A CA 1
ATOM 927 C C . TRP A 1 113 ? 4.572 8.512 -1.821 1.00 97.56 113 TRP A C 1
ATOM 929 O O . TRP A 1 113 ? 3.791 9.389 -1.444 1.00 97.56 113 TRP A O 1
ATOM 939 N N . ASP A 1 114 ? 4.539 7.984 -3.043 1.00 97.62 114 ASP A N 1
ATOM 940 C CA . ASP A 1 114 ? 3.550 8.311 -4.071 1.00 97.62 114 ASP A CA 1
ATOM 941 C C . ASP A 1 114 ? 2.668 7.084 -4.370 1.00 97.62 114 ASP A C 1
ATOM 943 O O . ASP A 1 114 ? 3.063 6.151 -5.079 1.00 97.62 114 ASP A O 1
ATOM 947 N N . SER A 1 115 ? 1.449 7.087 -3.823 1.00 97.88 115 SER A N 1
ATOM 948 C CA . SER A 1 115 ? 0.488 5.992 -3.987 1.00 97.88 115 SER A CA 1
ATOM 949 C C . SER A 1 115 ? -0.014 5.842 -5.425 1.00 97.88 115 SER A C 1
ATOM 951 O O . SER A 1 115 ? -0.250 4.716 -5.865 1.00 97.88 115 SER A O 1
ATOM 953 N N . PHE A 1 116 ? -0.126 6.938 -6.184 1.00 98.31 116 PHE A N 1
ATOM 954 C CA . PHE A 1 116 ? -0.523 6.896 -7.594 1.00 98.31 116 PHE A CA 1
ATOM 955 C C . PHE A 1 116 ? 0.539 6.188 -8.427 1.00 98.31 116 PHE A C 1
ATOM 957 O O . PHE A 1 116 ? 0.210 5.332 -9.244 1.00 98.31 116 PHE A O 1
ATOM 964 N N . THR A 1 117 ? 1.815 6.459 -8.154 1.00 98.06 117 THR A N 1
ATOM 965 C CA . THR A 1 117 ? 2.911 5.744 -8.810 1.00 98.06 117 THR A CA 1
ATOM 966 C C . THR A 1 117 ? 2.905 4.254 -8.457 1.00 98.06 117 THR A C 1
ATOM 968 O O . THR A 1 117 ? 3.221 3.430 -9.311 1.00 98.06 117 THR A O 1
ATOM 971 N N . MET A 1 118 ? 2.513 3.867 -7.238 1.00 97.94 118 MET A N 1
ATOM 972 C CA . MET A 1 118 ? 2.357 2.446 -6.904 1.00 97.94 118 MET A CA 1
ATOM 973 C C . MET A 1 118 ? 1.209 1.786 -7.683 1.00 97.94 118 MET A C 1
ATOM 975 O O . MET A 1 118 ? 1.327 0.622 -8.067 1.00 97.94 118 MET A O 1
ATOM 979 N N . VAL A 1 119 ? 0.120 2.514 -7.963 1.00 98.50 119 VAL A N 1
ATOM 980 C CA . VAL A 1 119 ? -0.927 2.044 -8.888 1.00 98.50 119 VAL A CA 1
ATOM 981 C C . VAL A 1 119 ? -0.358 1.862 -10.297 1.00 98.50 119 VAL A C 1
ATOM 983 O O . VAL A 1 119 ? -0.532 0.793 -10.874 1.00 98.50 119 VAL A O 1
ATOM 986 N N . ASP A 1 120 ? 0.382 2.848 -10.814 1.00 98.06 120 ASP A N 1
ATOM 987 C CA . ASP A 1 120 ? 1.014 2.763 -12.138 1.00 98.06 120 ASP A CA 1
ATOM 988 C C . ASP A 1 120 ? 2.001 1.584 -12.237 1.00 98.06 120 ASP A C 1
ATOM 990 O O . ASP A 1 120 ? 2.072 0.916 -13.267 1.00 98.06 120 ASP A O 1
ATOM 994 N N . LEU A 1 121 ? 2.766 1.311 -11.172 1.00 96.81 121 LEU A N 1
ATOM 995 C CA . LEU A 1 121 ? 3.686 0.173 -11.115 1.00 96.81 121 LEU A CA 1
ATOM 996 C C . LEU A 1 121 ? 2.924 -1.157 -11.149 1.00 96.81 121 LEU A C 1
ATOM 998 O O . LEU A 1 121 ? 3.339 -2.075 -11.854 1.00 96.81 121 LEU A O 1
ATOM 1002 N N . ALA A 1 122 ? 1.824 -1.269 -10.400 1.00 97.00 122 ALA A N 1
ATOM 1003 C CA . ALA A 1 122 ? 0.991 -2.469 -10.400 1.00 97.00 122 ALA A CA 1
ATOM 1004 C C . ALA A 1 122 ? 0.359 -2.722 -11.779 1.00 97.00 122 ALA A C 1
ATOM 1006 O O . ALA A 1 122 ? 0.342 -3.862 -12.235 1.00 97.00 122 ALA A O 1
ATOM 1007 N N . GLU A 1 123 ? -0.100 -1.668 -12.455 1.00 97.69 123 GLU A N 1
ATOM 1008 C CA . GLU A 1 123 ? -0.628 -1.729 -13.823 1.00 97.69 123 GLU A CA 1
ATOM 1009 C C . GLU A 1 123 ? 0.448 -2.160 -14.831 1.00 97.69 123 GLU A C 1
ATOM 1011 O O . GLU A 1 123 ? 0.237 -3.089 -15.612 1.00 97.69 123 GLU A O 1
ATOM 1016 N N . ALA A 1 124 ? 1.642 -1.562 -14.769 1.00 95.75 124 ALA A N 1
ATOM 1017 C CA . ALA A 1 124 ? 2.759 -1.936 -15.636 1.00 95.75 124 ALA A CA 1
ATOM 1018 C C . ALA A 1 124 ? 3.209 -3.394 -15.423 1.00 95.75 124 ALA A C 1
ATOM 1020 O O . ALA A 1 124 ? 3.528 -4.092 -16.386 1.00 95.75 124 ALA A O 1
ATOM 1021 N N . ALA A 1 125 ? 3.196 -3.877 -14.177 1.00 94.44 125 ALA A N 1
ATOM 1022 C CA . ALA A 1 125 ? 3.611 -5.235 -13.831 1.00 94.44 125 ALA A CA 1
ATOM 1023 C C . ALA A 1 125 ? 2.706 -6.339 -14.405 1.00 94.44 125 ALA A C 1
ATOM 1025 O O . ALA A 1 125 ? 3.149 -7.480 -14.501 1.00 94.44 125 ALA A O 1
ATOM 1026 N N . VAL A 1 126 ? 1.476 -6.021 -14.829 1.00 93.50 126 VAL A N 1
ATOM 1027 C CA . VAL A 1 126 ? 0.613 -6.984 -15.542 1.00 93.50 126 VAL A CA 1
ATOM 1028 C C . VAL A 1 126 ? 1.187 -7.340 -16.914 1.00 93.50 126 VAL A C 1
ATOM 1030 O O . VAL A 1 126 ? 1.015 -8.462 -17.382 1.00 93.50 126 VAL A O 1
ATOM 1033 N N . GLN A 1 127 ? 1.867 -6.391 -17.560 1.00 90.69 127 GLN A N 1
ATOM 1034 C CA . GLN A 1 127 ? 2.437 -6.566 -18.900 1.00 90.69 127 GLN A CA 1
ATOM 1035 C C . GLN A 1 127 ? 3.943 -6.854 -18.869 1.00 90.69 127 GLN A C 1
ATOM 1037 O O . GLN A 1 127 ? 4.494 -7.365 -19.841 1.00 90.69 127 GLN A O 1
ATOM 1042 N N . ASP A 1 128 ? 4.614 -6.540 -17.759 1.00 90.12 128 ASP A N 1
ATOM 1043 C CA . ASP A 1 128 ? 6.051 -6.716 -17.582 1.00 90.12 128 ASP A CA 1
ATOM 1044 C C . ASP A 1 128 ? 6.351 -7.553 -16.331 1.00 90.12 128 ASP A C 1
ATOM 1046 O O . ASP A 1 128 ? 6.430 -7.050 -15.206 1.00 90.12 128 ASP A O 1
ATOM 1050 N N . ALA A 1 129 ? 6.584 -8.850 -16.548 1.00 87.31 129 ALA A N 1
ATOM 1051 C CA . ALA A 1 129 ? 6.914 -9.806 -15.493 1.00 87.31 129 ALA A CA 1
ATOM 1052 C C . ALA A 1 129 ? 8.197 -9.442 -14.719 1.00 87.31 129 ALA A C 1
ATOM 1054 O O . ALA A 1 129 ? 8.371 -9.871 -13.576 1.00 87.31 129 ALA A O 1
ATOM 1055 N N . SER A 1 130 ? 9.092 -8.624 -15.291 1.00 86.81 130 SER A N 1
ATOM 1056 C CA . SER A 1 130 ? 10.282 -8.153 -14.572 1.00 86.81 130 SER A CA 1
ATOM 1057 C C . SER A 1 130 ? 9.930 -7.193 -13.428 1.00 86.81 130 SER A C 1
ATOM 1059 O O . SER A 1 130 ? 10.678 -7.090 -12.452 1.00 86.81 130 SER A O 1
ATOM 1061 N N . LEU A 1 131 ? 8.766 -6.534 -13.502 1.00 90.31 131 LEU A N 1
ATOM 1062 C CA . LEU A 1 131 ? 8.262 -5.619 -12.477 1.00 90.31 131 LEU A CA 1
ATOM 1063 C C . LEU A 1 131 ? 7.426 -6.324 -11.403 1.00 90.31 131 LEU A C 1
ATOM 1065 O O . LEU A 1 131 ? 7.265 -5.787 -10.305 1.00 90.31 131 LEU A O 1
ATOM 1069 N N . GLU A 1 132 ? 6.919 -7.529 -11.670 1.00 90.56 132 GLU A N 1
ATOM 1070 C CA . GLU A 1 132 ? 6.011 -8.233 -10.758 1.00 90.56 132 GLU A CA 1
ATOM 1071 C C . GLU A 1 132 ? 6.644 -8.471 -9.381 1.00 90.56 132 GLU A C 1
ATOM 1073 O O . GLU A 1 132 ? 6.038 -8.182 -8.345 1.00 90.56 132 GLU A O 1
ATOM 1078 N N . SER A 1 133 ? 7.891 -8.949 -9.351 1.00 89.25 133 SER A N 1
ATOM 1079 C CA . SER A 1 133 ? 8.589 -9.255 -8.097 1.00 89.25 133 SER A CA 1
ATOM 1080 C C . SER A 1 133 ? 8.758 -8.015 -7.212 1.00 89.25 133 SER A C 1
ATOM 1082 O O . SER A 1 133 ? 8.499 -8.063 -6.006 1.00 89.25 133 SER A O 1
ATOM 1084 N N . VAL A 1 134 ? 9.134 -6.872 -7.800 1.00 90.31 134 VAL A N 1
ATOM 1085 C CA . VAL A 1 134 ? 9.282 -5.620 -7.044 1.00 90.31 134 VAL A CA 1
ATOM 1086 C C . VAL A 1 134 ? 7.925 -5.074 -6.600 1.00 90.31 134 VAL A C 1
ATOM 1088 O O . VAL A 1 134 ? 7.782 -4.719 -5.429 1.00 90.31 134 VAL A O 1
ATOM 1091 N N . ALA A 1 135 ? 6.910 -5.092 -7.469 1.00 94.06 135 ALA A N 1
ATOM 1092 C CA . ALA A 1 135 ? 5.562 -4.640 -7.134 1.00 94.06 135 ALA A CA 1
ATOM 1093 C C . ALA A 1 135 ? 4.972 -5.447 -5.965 1.00 94.06 135 ALA A C 1
ATOM 1095 O O . ALA A 1 135 ? 4.468 -4.865 -5.005 1.00 94.06 135 ALA A O 1
ATOM 1096 N N . ARG A 1 136 ? 5.112 -6.780 -5.976 1.00 93.75 136 ARG A N 1
ATOM 1097 C CA . ARG A 1 136 ? 4.645 -7.652 -4.883 1.00 93.75 136 ARG A CA 1
ATOM 1098 C C . ARG A 1 136 ? 5.367 -7.386 -3.564 1.00 93.75 136 ARG A C 1
ATOM 1100 O O . ARG A 1 136 ? 4.724 -7.361 -2.516 1.00 93.75 136 ARG A O 1
ATOM 1107 N N . ARG A 1 137 ? 6.686 -7.166 -3.590 1.00 94.12 137 ARG A N 1
ATOM 1108 C CA . ARG A 1 137 ? 7.466 -6.862 -2.374 1.00 94.12 137 ARG A CA 1
ATOM 1109 C C . ARG A 1 137 ? 7.073 -5.515 -1.774 1.00 94.12 137 ARG A C 1
ATOM 1111 O O . ARG A 1 137 ? 6.914 -5.419 -0.561 1.00 94.12 137 ARG A O 1
ATOM 1118 N N . ILE A 1 138 ? 6.871 -4.499 -2.610 1.00 95.75 138 ILE A N 1
ATOM 1119 C CA . ILE A 1 138 ? 6.413 -3.178 -2.163 1.00 95.75 138 ILE A CA 1
ATOM 1120 C C . ILE A 1 138 ? 4.980 -3.254 -1.630 1.00 95.75 138 ILE A C 1
ATOM 1122 O O . ILE A 1 138 ? 4.716 -2.757 -0.539 1.00 95.75 138 ILE A O 1
ATOM 1126 N N . GLN A 1 139 ? 4.083 -3.951 -2.332 1.00 97.25 139 GLN A N 1
ATOM 1127 C CA . GLN A 1 139 ? 2.722 -4.214 -1.866 1.00 97.25 139 GLN A CA 1
ATOM 1128 C C . GLN A 1 139 ? 2.728 -4.888 -0.488 1.00 97.25 139 GLN A C 1
ATOM 1130 O O . GLN A 1 139 ? 1.975 -4.474 0.387 1.00 97.25 139 GLN A O 1
ATOM 1135 N N . ALA A 1 140 ? 3.583 -5.890 -0.263 1.00 96.75 140 ALA A N 1
AT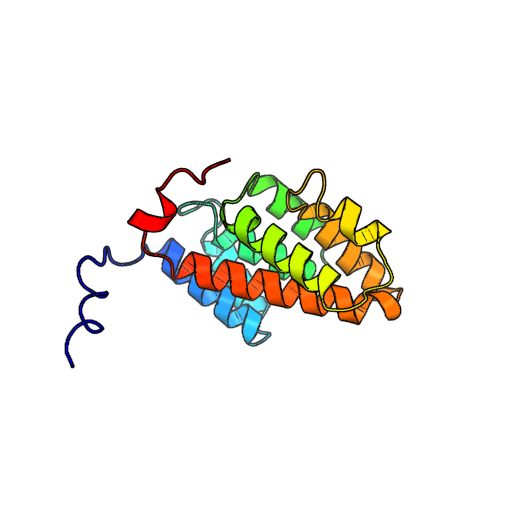OM 1136 C CA . ALA A 1 140 ? 3.699 -6.551 1.035 1.00 96.75 140 ALA A CA 1
ATOM 1137 C C . ALA A 1 140 ? 4.161 -5.586 2.140 1.00 96.75 140 ALA A C 1
ATOM 1139 O O . ALA A 1 140 ? 3.600 -5.596 3.236 1.00 96.75 140 ALA A O 1
ATOM 1140 N N . LEU A 1 141 ? 5.136 -4.714 1.853 1.00 97.50 141 LEU A N 1
ATOM 1141 C CA . LEU A 1 141 ? 5.558 -3.673 2.795 1.00 97.50 141 LEU A CA 1
ATOM 1142 C C . LEU A 1 141 ? 4.423 -2.697 3.118 1.00 97.50 141 LEU A C 1
ATOM 1144 O O . LEU A 1 141 ? 4.280 -2.312 4.277 1.00 97.50 141 LEU A O 1
ATOM 1148 N N . GLU A 1 142 ? 3.613 -2.313 2.134 1.00 98.38 142 GLU A N 1
ATOM 1149 C CA . GLU A 1 142 ? 2.454 -1.436 2.324 1.00 98.38 142 GLU A CA 1
ATOM 1150 C C . GLU A 1 142 ? 1.386 -2.084 3.212 1.00 98.38 142 GLU A C 1
ATOM 1152 O O . GLU A 1 142 ? 0.970 -1.459 4.188 1.00 98.38 142 GLU A O 1
ATOM 1157 N N . LEU A 1 143 ? 1.029 -3.353 2.961 1.00 98.12 143 LEU A N 1
ATOM 1158 C CA . LEU A 1 143 ? 0.083 -4.103 3.801 1.00 98.12 143 LEU A CA 1
ATOM 1159 C C . LEU A 1 143 ? 0.574 -4.175 5.254 1.00 98.12 143 LEU A C 1
ATOM 1161 O O . LEU A 1 143 ? -0.161 -3.836 6.178 1.00 98.12 143 LEU A O 1
ATOM 1165 N N . VAL A 1 144 ? 1.830 -4.579 5.469 1.00 97.50 144 VAL A N 1
ATOM 1166 C CA . VAL A 1 144 ? 2.394 -4.718 6.821 1.00 97.50 144 VAL A CA 1
ATOM 1167 C C . VAL A 1 144 ? 2.468 -3.365 7.526 1.00 97.50 144 VAL A C 1
ATOM 1169 O O . VAL A 1 144 ? 2.111 -3.263 8.695 1.00 97.50 144 VAL A O 1
ATOM 1172 N N . THR A 1 145 ? 2.884 -2.312 6.821 1.00 97.75 145 THR A N 1
ATOM 1173 C CA . THR A 1 145 ? 2.977 -0.962 7.396 1.00 97.75 145 THR A CA 1
ATOM 1174 C C . THR A 1 145 ? 1.606 -0.447 7.820 1.00 97.75 145 THR A C 1
ATOM 1176 O O . THR A 1 145 ? 1.474 0.110 8.908 1.00 97.75 145 THR A O 1
ATOM 1179 N N . LEU A 1 146 ? 0.574 -0.659 6.998 1.00 97.38 146 LEU A N 1
ATOM 1180 C CA . LEU A 1 146 ? -0.781 -0.238 7.332 1.00 97.38 146 LEU A CA 1
ATOM 1181 C C . LEU A 1 146 ? -1.388 -1.087 8.460 1.00 97.38 146 LEU A C 1
ATOM 1183 O O . LEU A 1 146 ? -2.034 -0.529 9.343 1.00 97.38 146 LEU A O 1
ATOM 1187 N N . MET A 1 147 ? -1.128 -2.399 8.500 1.00 95.75 147 MET A N 1
ATOM 1188 C CA . MET A 1 147 ? -1.546 -3.251 9.622 1.00 95.75 147 MET A CA 1
ATOM 1189 C C . MET A 1 147 ? -0.898 -2.826 10.940 1.00 95.75 147 MET A C 1
ATOM 1191 O O . MET A 1 147 ? -1.593 -2.664 11.940 1.00 95.75 147 MET A O 1
ATOM 1195 N N . GLU A 1 148 ? 0.418 -2.608 10.952 1.00 94.00 148 GLU A N 1
ATOM 1196 C CA . GLU A 1 148 ? 1.117 -2.110 12.139 1.00 94.00 148 GLU A CA 1
ATOM 1197 C C . GLU A 1 148 ? 0.554 -0.758 12.584 1.00 94.00 148 GLU A C 1
ATOM 1199 O O . GLU A 1 148 ? 0.328 -0.546 13.774 1.00 94.00 148 GLU A O 1
ATOM 1204 N N . TYR A 1 149 ? 0.261 0.130 11.631 1.00 93.44 149 TYR A N 1
ATOM 1205 C CA . TYR A 1 149 ? -0.346 1.423 11.914 1.00 93.44 149 TYR A CA 1
ATOM 1206 C C . TYR A 1 149 ? -1.733 1.282 12.562 1.00 93.44 149 TYR A C 1
ATOM 1208 O O . TYR A 1 149 ? -1.985 1.919 13.585 1.00 93.44 149 TYR A O 1
ATOM 1216 N N . CYS A 1 150 ? -2.580 0.374 12.059 1.00 91.69 150 CYS A N 1
ATOM 1217 C CA . CYS A 1 150 ? -3.881 0.030 12.654 1.00 91.69 150 CYS A CA 1
ATOM 1218 C C . CYS A 1 150 ? -3.766 -0.535 14.084 1.00 91.69 150 CYS A C 1
ATOM 1220 O O . CYS A 1 150 ? -4.724 -0.469 14.853 1.00 91.69 150 CYS A O 1
ATOM 1222 N N . LEU A 1 151 ? -2.604 -1.070 14.468 1.00 89.94 151 LEU A N 1
ATOM 1223 C CA . LEU A 1 151 ? -2.334 -1.591 15.812 1.00 89.94 151 LEU A CA 1
ATOM 1224 C C . LEU A 1 151 ? -1.677 -0.562 16.743 1.00 89.94 151 LEU A C 1
ATOM 1226 O O . LEU A 1 151 ? -1.595 -0.801 17.951 1.00 89.94 151 LEU A O 1
ATOM 1230 N N . LEU A 1 152 ? -1.214 0.581 16.222 1.00 87.19 152 LEU A N 1
ATOM 1231 C CA . LEU A 1 152 ? -0.607 1.615 17.057 1.00 87.19 152 LEU A CA 1
ATOM 1232 C C . LEU A 1 152 ? -1.631 2.191 18.045 1.00 87.19 152 LEU A C 1
ATOM 1234 O O . LEU A 1 152 ? -2.748 2.523 17.639 1.00 87.19 152 LEU A O 1
ATOM 1238 N N . PRO A 1 153 ? -1.244 2.390 19.318 1.00 81.06 153 PRO A N 1
ATOM 1239 C CA . PRO A 1 153 ? -2.053 3.134 20.271 1.00 81.06 153 PRO A CA 1
ATOM 1240 C C . PRO A 1 153 ? -2.340 4.562 19.785 1.00 81.06 153 PRO A C 1
ATOM 1242 O O . PRO A 1 153 ? -1.468 5.224 19.221 1.00 81.06 153 PRO A O 1
ATOM 1245 N N . LEU A 1 154 ? -3.541 5.073 20.065 1.00 75.69 154 LEU A N 1
ATOM 1246 C CA . LEU A 1 154 ? -3.987 6.394 19.592 1.00 75.69 154 LEU A CA 1
ATOM 1247 C C . LEU A 1 154 ? -3.049 7.534 20.015 1.00 75.69 154 LEU A C 1
ATOM 1249 O O . LEU A 1 154 ? -2.696 8.386 19.211 1.00 75.69 154 LEU A O 1
ATOM 1253 N N . ASN A 1 155 ? -2.537 7.485 21.246 1.00 75.88 155 ASN A N 1
ATOM 1254 C CA . ASN A 1 155 ? -1.576 8.465 21.761 1.00 75.88 155 ASN A CA 1
ATOM 1255 C C . ASN A 1 155 ? -0.216 8.461 21.032 1.00 75.88 155 ASN A C 1
ATOM 1257 O O . ASN A 1 155 ? 0.583 9.380 21.228 1.00 75.88 155 ASN A O 1
ATOM 1261 N N . VAL A 1 156 ? 0.083 7.417 20.256 1.00 76.25 156 VAL A N 1
ATOM 1262 C CA . VAL A 1 156 ? 1.255 7.347 19.377 1.00 76.25 156 VAL A CA 1
ATOM 1263 C C . VAL A 1 156 ? 0.928 7.944 18.009 1.00 76.25 156 VAL A C 1
ATOM 1265 O O . VAL A 1 156 ? 1.764 8.676 17.483 1.00 76.25 156 VAL A O 1
ATOM 1268 N N . ARG A 1 157 ? -0.277 7.695 17.472 1.00 78.38 157 ARG A N 1
ATOM 1269 C CA . ARG A 1 157 ? -0.741 8.271 16.194 1.00 78.38 157 ARG A CA 1
ATOM 1270 C C . ARG A 1 157 ? -0.915 9.790 16.262 1.00 78.38 157 ARG A C 1
ATOM 1272 O O . ARG A 1 157 ? -0.514 10.487 15.341 1.00 78.38 157 ARG A O 1
ATOM 1279 N N . ASP A 1 158 ? -1.392 10.309 17.395 1.00 70.50 158 ASP A N 1
ATOM 1280 C CA . ASP A 1 158 ? -1.641 11.746 17.598 1.00 70.50 158 ASP A CA 1
ATOM 1281 C C . ASP A 1 158 ? -0.358 12.599 17.722 1.00 70.50 158 ASP A C 1
ATOM 1283 O O . ASP A 1 158 ? -0.424 13.828 17.818 1.00 70.50 158 ASP A O 1
ATOM 1287 N N . ARG A 1 159 ? 0.838 11.989 17.764 1.00 64.62 159 ARG A N 1
ATOM 1288 C CA . ARG A 1 159 ? 2.088 12.758 17.840 1.00 64.62 159 ARG A CA 1
ATOM 1289 C C . ARG A 1 159 ? 2.409 13.373 16.478 1.00 64.62 159 ARG A C 1
ATOM 1291 O O . ARG A 1 159 ? 2.394 12.655 15.481 1.00 64.62 159 ARG A O 1
ATOM 1298 N N . PRO A 1 160 ? 2.813 14.656 16.422 1.00 54.47 160 PRO A N 1
ATOM 1299 C CA . PRO A 1 160 ? 3.298 15.236 15.180 1.00 54.47 160 PRO A CA 1
ATOM 1300 C C . PRO A 1 160 ? 4.499 14.423 14.692 1.00 54.47 160 PRO A C 1
ATOM 1302 O O . PRO A 1 160 ? 5.513 14.306 15.392 1.00 54.47 160 PRO A O 1
ATOM 1305 N N . GLN A 1 161 ? 4.368 13.837 13.502 1.00 54.06 161 GLN A N 1
ATOM 1306 C CA . GLN A 1 161 ? 5.487 13.207 12.816 1.00 54.06 161 GLN A CA 1
ATOM 1307 C C . GLN A 1 161 ? 6.513 14.310 12.550 1.00 54.06 161 GLN A C 1
ATOM 1309 O O . GLN A 1 161 ? 6.204 15.301 11.886 1.00 54.06 161 GLN A O 1
ATOM 1314 N N . ARG A 1 162 ? 7.694 14.203 13.172 1.00 40.28 162 ARG A N 1
ATOM 1315 C CA . ARG A 1 162 ? 8.765 15.184 12.966 1.00 40.28 162 ARG A CA 1
ATOM 1316 C C . ARG A 1 162 ? 9.128 15.159 11.481 1.00 40.28 162 ARG A C 1
ATOM 1318 O O . ARG A 1 162 ? 9.363 14.078 10.948 1.00 40.28 162 ARG A O 1
ATOM 1325 N N . GLN A 1 163 ? 9.081 16.337 10.861 1.00 36.12 163 GLN A N 1
ATOM 1326 C CA . GLN A 1 163 ? 9.524 16.575 9.487 1.00 36.12 163 GLN A CA 1
ATOM 1327 C C . GLN A 1 163 ? 11.029 16.364 9.358 1.00 36.12 163 GLN A C 1
ATOM 1329 O O . GLN A 1 163 ? 11.742 16.660 10.347 1.00 36.12 163 GLN A O 1
#

pLDDT: mean 87.78, std 16.87, range [33.38, 98.69]